Protein AF-A0A9D5IM81-F1 (afdb_monomer_lite)

pLDDT: mean 87.96, std 11.49, range [37.44, 97.94]

Secondary structure (DSSP, 8-state):
-EEEE-S-HHHHHHHHHHHHHTT--EEEE-GGGGGGGGG-SEEEEETTSS-HHHHHHHHHHHHTT-S-SSEEEE-SS--HHHHHHHHHTT-EEESS--HHHHS-------

Structure (mmCIF, N/CA/C/O backbone):
data_AF-A0A9D5IM81-F1
#
_entry.id   AF-A0A9D5IM81-F1
#
loop_
_atom_site.group_PDB
_atom_site.id
_atom_site.type_symbol
_atom_site.label_atom_id
_atom_site.label_alt_id
_atom_site.label_comp_id
_atom_site.label_asym_id
_atom_site.label_entity_id
_atom_site.label_seq_id
_atom_site.pdbx_PDB_ins_code
_atom_site.Cartn_x
_atom_site.Cartn_y
_atom_site.Cartn_z
_atom_site.occupancy
_atom_site.B_iso_or_equiv
_atom_site.auth_seq_id
_atom_site.auth_comp_id
_atom_site.auth_asym_id
_atom_site.auth_atom_id
_atom_site.pdbx_PDB_model_num
ATOM 1 N N . MET A 1 1 ? -6.215 3.136 11.934 1.00 89.19 1 MET A N 1
ATOM 2 C CA . MET A 1 1 ? -5.760 4.191 11.008 1.00 89.19 1 MET A CA 1
ATOM 3 C C . MET A 1 1 ? -5.145 3.557 9.766 1.00 89.19 1 MET A C 1
ATOM 5 O O . MET A 1 1 ? -4.369 2.619 9.901 1.00 89.19 1 MET A O 1
ATOM 9 N N . ILE A 1 2 ? -5.485 4.047 8.571 1.00 94.19 2 ILE A N 1
ATOM 10 C CA . ILE A 1 2 ? -4.919 3.577 7.295 1.00 94.19 2 ILE A CA 1
ATOM 11 C C . ILE A 1 2 ? -3.906 4.607 6.789 1.00 94.19 2 ILE A C 1
ATOM 13 O O . ILE A 1 2 ? -4.221 5.794 6.736 1.00 94.19 2 ILE A O 1
ATOM 17 N N . ALA A 1 3 ? -2.730 4.157 6.363 1.00 94.75 3 ALA A N 1
ATOM 18 C CA . ALA A 1 3 ? -1.770 4.954 5.609 1.00 94.75 3 ALA A CA 1
ATOM 19 C C . ALA A 1 3 ? -1.816 4.553 4.129 1.00 94.75 3 ALA A C 1
ATOM 21 O O . ALA A 1 3 ? -1.739 3.372 3.803 1.00 94.75 3 ALA A O 1
ATOM 22 N N . TYR A 1 4 ? -1.936 5.524 3.228 1.00 95.62 4 TYR A N 1
ATOM 23 C CA . TYR A 1 4 ? -1.906 5.315 1.783 1.00 95.62 4 TYR A CA 1
ATOM 24 C C . TYR A 1 4 ? -0.732 6.069 1.173 1.00 95.62 4 TYR A C 1
ATOM 26 O O . TYR A 1 4 ? -0.721 7.298 1.178 1.00 95.62 4 TYR A O 1
ATOM 34 N N . LEU A 1 5 ? 0.247 5.337 0.651 1.00 94.44 5 LEU A N 1
ATOM 35 C CA . LEU A 1 5 ? 1.452 5.903 0.063 1.00 94.44 5 LEU A CA 1
ATOM 36 C C . LEU A 1 5 ? 1.324 5.925 -1.459 1.00 94.44 5 LEU A C 1
ATOM 38 O O . LEU A 1 5 ? 1.224 4.878 -2.103 1.00 94.44 5 LEU A O 1
ATOM 42 N N . SER A 1 6 ? 1.327 7.135 -2.016 1.00 93.69 6 SER A N 1
ATOM 43 C CA . SER A 1 6 ? 1.204 7.383 -3.450 1.00 93.69 6 SER A CA 1
ATOM 44 C C . SER A 1 6 ? 1.861 8.708 -3.818 1.00 93.69 6 SER A C 1
ATOM 46 O O . SER A 1 6 ? 1.709 9.696 -3.103 1.00 93.69 6 SER A O 1
ATOM 48 N N . HIS A 1 7 ? 2.539 8.759 -4.963 1.00 91.00 7 HIS A N 1
ATOM 49 C CA . HIS A 1 7 ? 2.918 10.036 -5.588 1.00 91.00 7 HIS A CA 1
ATOM 50 C C . HIS A 1 7 ? 1.887 10.542 -6.594 1.00 91.00 7 HIS A C 1
ATOM 52 O O . HIS A 1 7 ? 1.942 11.696 -7.012 1.00 91.00 7 HIS A O 1
ATOM 58 N N . ASP A 1 8 ? 0.934 9.695 -6.977 1.00 92.50 8 ASP A N 1
ATOM 59 C CA . ASP A 1 8 ? -0.141 10.068 -7.881 1.00 92.50 8 ASP A CA 1
ATOM 60 C C . ASP A 1 8 ? -1.234 10.834 -7.108 1.00 92.50 8 ASP A C 1
ATOM 62 O O . ASP A 1 8 ? -1.826 10.332 -6.138 1.00 92.50 8 ASP A O 1
ATOM 66 N N . GLN A 1 9 ? -1.498 12.074 -7.529 1.00 93.25 9 GLN A N 1
ATOM 67 C CA . GLN A 1 9 ? -2.516 12.947 -6.941 1.00 93.25 9 GLN A CA 1
ATOM 68 C C . GLN A 1 9 ? -3.948 12.474 -7.244 1.00 93.25 9 GLN A C 1
ATOM 70 O O . GLN A 1 9 ? -4.841 12.643 -6.405 1.00 93.25 9 GLN A O 1
ATOM 75 N N . VAL A 1 10 ? -4.180 11.859 -8.406 1.00 95.06 10 VAL A N 1
ATOM 76 C CA . VAL A 1 10 ? -5.470 11.271 -8.788 1.00 95.06 10 VAL A CA 1
ATOM 77 C C . VAL A 1 10 ? -5.780 10.107 -7.860 1.00 95.06 10 VAL A C 1
ATOM 79 O O . VAL A 1 10 ? -6.846 10.090 -7.237 1.00 95.06 10 VAL A O 1
ATOM 82 N N . ASN A 1 11 ? -4.828 9.191 -7.674 1.00 95.62 11 ASN A N 1
ATOM 83 C CA . ASN A 1 11 ? -5.024 8.057 -6.772 1.00 95.62 11 ASN A CA 1
ATOM 84 C C . ASN A 1 11 ? -5.149 8.504 -5.308 1.00 95.62 11 ASN A C 1
ATOM 86 O O . ASN A 1 11 ? -6.002 7.998 -4.582 1.00 95.62 11 ASN A O 1
ATOM 90 N N . SER A 1 12 ? -4.388 9.516 -4.883 1.00 95.88 12 SER A N 1
ATOM 91 C CA . SER A 1 12 ? -4.526 10.125 -3.550 1.00 95.88 12 SER A CA 1
ATOM 92 C C . SER A 1 12 ? -5.923 10.702 -3.310 1.00 95.88 12 SER A C 1
ATOM 94 O O . SER A 1 12 ? -6.533 10.481 -2.262 1.00 95.88 12 SER A O 1
ATOM 96 N N . THR A 1 13 ? -6.461 11.422 -4.296 1.00 97.38 13 THR A N 1
ATOM 97 C CA . THR A 1 13 ? -7.811 11.999 -4.234 1.00 97.38 13 THR A CA 1
ATOM 98 C C . THR A 1 13 ? -8.875 10.906 -4.203 1.00 97.38 13 THR A C 1
ATOM 100 O O . THR A 1 13 ? -9.820 10.977 -3.414 1.00 97.38 13 THR A O 1
ATOM 103 N N . LEU A 1 14 ? -8.712 9.868 -5.025 1.00 97.00 14 LEU A N 1
ATOM 104 C CA . LEU A 1 14 ? -9.613 8.722 -5.054 1.00 97.00 14 LEU A CA 1
ATOM 105 C C . LEU A 1 14 ? -9.611 7.969 -3.717 1.00 97.00 14 LEU A C 1
ATOM 107 O O . LEU A 1 14 ? -10.684 7.689 -3.184 1.00 97.00 14 LEU A O 1
ATOM 111 N N . ALA A 1 15 ? -8.437 7.708 -3.136 1.00 97.19 15 ALA A N 1
ATOM 112 C CA . ALA A 1 15 ? -8.311 7.049 -1.838 1.00 97.19 15 ALA A CA 1
ATOM 113 C C . ALA A 1 15 ? -9.055 7.828 -0.745 1.00 97.19 15 ALA A C 1
ATOM 115 O O . ALA A 1 15 ? -9.845 7.240 -0.006 1.00 97.19 15 ALA A O 1
ATOM 116 N N . ARG A 1 16 ? -8.881 9.160 -0.695 1.00 97.81 16 ARG A N 1
ATOM 117 C CA . ARG A 1 16 ? -9.601 10.033 0.250 1.00 97.81 16 ARG A CA 1
ATOM 118 C C . ARG A 1 16 ? -11.112 9.940 0.085 1.00 97.81 16 ARG A C 1
ATOM 120 O O . ARG A 1 16 ? -11.807 9.779 1.081 1.00 97.81 16 ARG A O 1
ATOM 127 N N . ARG A 1 17 ? -11.623 9.982 -1.149 1.00 97.94 17 ARG A N 1
ATOM 128 C CA . ARG A 1 17 ? -13.067 9.857 -1.416 1.00 97.94 17 ARG A CA 1
ATOM 129 C C . ARG A 1 17 ? -13.623 8.506 -0.971 1.00 97.94 17 ARG A C 1
ATOM 131 O O . ARG A 1 17 ? -14.700 8.455 -0.385 1.00 97.94 17 ARG A O 1
ATOM 138 N N . ILE A 1 18 ? -12.898 7.419 -1.241 1.00 97.00 18 ILE A N 1
ATOM 139 C CA . ILE A 1 18 ? -13.298 6.074 -0.810 1.00 97.00 18 ILE A CA 1
ATOM 140 C C . ILE A 1 18 ? -13.329 6.004 0.719 1.00 97.00 18 ILE A C 1
ATOM 142 O O . ILE A 1 18 ? -14.322 5.548 1.277 1.00 97.00 18 ILE A O 1
ATOM 146 N N . ALA A 1 19 ? -12.277 6.478 1.391 1.00 96.50 19 ALA A N 1
ATOM 147 C CA . ALA A 1 19 ? -12.201 6.470 2.847 1.00 96.50 19 ALA A CA 1
ATOM 148 C C . ALA A 1 19 ? -13.306 7.318 3.490 1.00 96.50 19 ALA A C 1
ATOM 150 O O . ALA A 1 19 ? -13.996 6.826 4.374 1.00 96.50 19 ALA A O 1
ATOM 151 N N . GLN A 1 20 ? -13.547 8.534 2.987 1.00 97.00 20 GLN A N 1
ATOM 152 C CA . GLN A 1 20 ? -14.634 9.405 3.450 1.00 97.00 20 GLN A CA 1
ATOM 153 C C . GLN A 1 20 ? -16.007 8.743 3.307 1.00 97.00 20 GLN A C 1
ATOM 155 O O . GLN A 1 20 ? -16.806 8.777 4.233 1.00 97.00 20 GLN A O 1
ATOM 160 N N . ARG A 1 21 ? -16.282 8.094 2.167 1.00 97.25 21 ARG A N 1
ATOM 161 C CA . ARG A 1 21 ? -17.554 7.389 1.940 1.00 97.25 21 ARG A CA 1
ATOM 162 C C . ARG A 1 21 ? -17.777 6.225 2.913 1.00 97.25 21 ARG A C 1
ATOM 164 O O . ARG A 1 21 ? -18.921 5.848 3.146 1.00 97.25 21 ARG A O 1
ATOM 171 N N . LEU A 1 22 ? -16.701 5.627 3.413 1.00 95.19 22 LEU A N 1
ATOM 172 C CA . LEU A 1 22 ? -16.730 4.467 4.305 1.00 95.19 22 LEU A CA 1
ATOM 173 C C . LEU A 1 22 ? -16.486 4.835 5.775 1.00 95.19 22 LEU A C 1
ATOM 175 O O . LEU A 1 22 ? -16.357 3.927 6.589 1.00 95.19 22 LEU A O 1
ATOM 179 N N . ASP A 1 23 ? -16.393 6.130 6.091 1.00 95.62 23 ASP A N 1
ATOM 180 C CA . ASP A 1 23 ? -16.042 6.646 7.419 1.00 95.62 23 ASP A CA 1
ATOM 181 C C . ASP A 1 23 ? -14.738 6.040 7.982 1.00 95.62 23 ASP A C 1
ATOM 183 O O . ASP A 1 23 ? -14.628 5.630 9.136 1.00 95.62 23 ASP A O 1
ATOM 187 N N . LEU A 1 24 ? -13.721 5.925 7.121 1.00 94.44 24 LEU A N 1
ATOM 188 C CA . LEU A 1 24 ? -12.410 5.3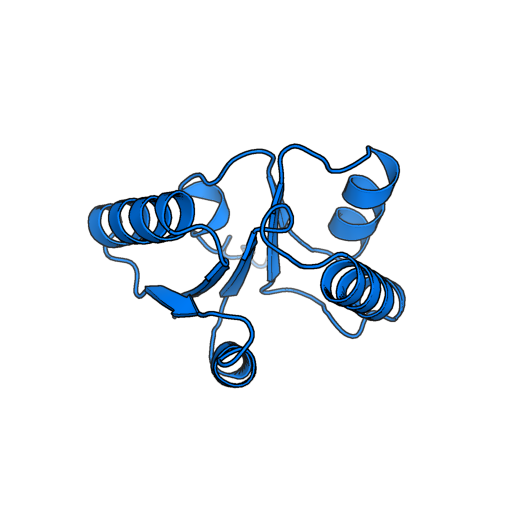83 7.475 1.00 94.44 24 LEU A CA 1
ATOM 189 C C . LEU A 1 24 ? -11.397 6.506 7.719 1.00 94.44 24 LEU A C 1
ATOM 191 O O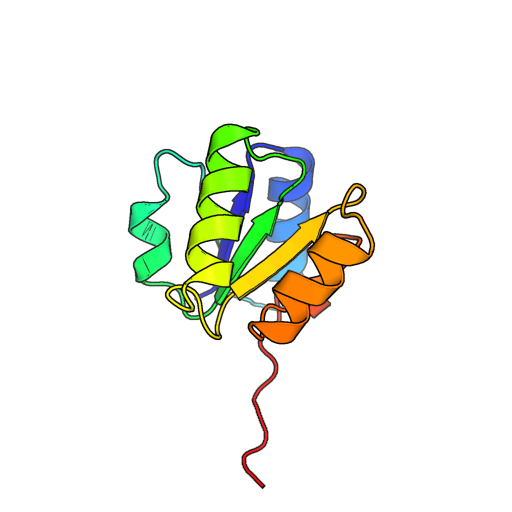 . LEU A 1 24 ? -11.224 7.401 6.890 1.00 94.44 24 LEU A O 1
ATOM 195 N N . GLY A 1 25 ? -10.633 6.394 8.807 1.00 94.31 25 GLY A N 1
ATOM 196 C CA . GLY A 1 25 ? -9.457 7.232 9.039 1.00 94.31 25 GLY A CA 1
ATOM 197 C C . GLY A 1 25 ? -8.341 6.911 8.040 1.00 94.31 25 GLY A C 1
ATOM 198 O O . GLY A 1 25 ? -7.765 5.819 8.092 1.00 94.31 25 GLY A O 1
ATOM 199 N N . LEU A 1 26 ? -8.035 7.861 7.151 1.00 95.56 26 LEU A N 1
ATOM 200 C CA . LEU A 1 26 ? -7.012 7.737 6.112 1.00 95.56 26 LEU A CA 1
ATOM 201 C C . LEU A 1 26 ? -6.000 8.884 6.169 1.00 95.56 26 LEU A C 1
ATOM 203 O O . LEU A 1 26 ? -6.353 10.057 6.030 1.00 95.56 26 LEU A O 1
ATOM 207 N N . MET A 1 27 ? -4.727 8.518 6.241 1.00 95.81 27 MET A N 1
ATOM 208 C CA . MET A 1 27 ? -3.582 9.395 6.049 1.00 95.81 27 MET A CA 1
ATOM 209 C C . MET A 1 27 ? -2.965 9.115 4.677 1.00 95.81 27 MET A C 1
ATOM 211 O O . MET A 1 27 ? -2.602 7.980 4.383 1.00 95.81 27 MET A O 1
ATOM 215 N N . VAL A 1 28 ? -2.861 10.130 3.817 1.00 95.12 28 VAL A N 1
ATOM 216 C CA . VAL A 1 28 ? -2.142 10.000 2.539 1.00 95.12 28 VAL A CA 1
ATOM 217 C C . VAL A 1 28 ? -0.722 10.499 2.737 1.00 95.12 28 VAL A C 1
ATOM 219 O O . VAL A 1 28 ? -0.540 11.616 3.217 1.00 95.12 28 VAL A O 1
ATOM 222 N N . LEU A 1 29 ? 0.245 9.674 2.354 1.00 93.38 29 LEU A N 1
ATOM 223 C CA . LEU A 1 29 ? 1.669 9.881 2.569 1.00 93.38 29 LEU A CA 1
ATOM 224 C C . LEU A 1 29 ? 2.412 9.954 1.239 1.00 93.38 29 LEU A C 1
ATOM 226 O O . LEU A 1 29 ? 2.074 9.260 0.276 1.00 93.38 29 LEU A O 1
ATOM 230 N N . THR A 1 30 ? 3.478 10.746 1.219 1.00 89.81 30 THR A N 1
ATOM 231 C CA . THR A 1 30 ? 4.520 10.655 0.193 1.00 89.81 30 THR A CA 1
ATOM 232 C C . THR A 1 30 ? 5.686 9.810 0.709 1.00 89.81 30 THR A C 1
ATOM 234 O O . THR A 1 30 ? 5.729 9.459 1.889 1.00 89.81 30 THR A O 1
ATOM 237 N N . LEU A 1 31 ? 6.685 9.505 -0.130 1.00 84.44 31 LEU A N 1
ATOM 238 C CA . LEU A 1 31 ? 7.895 8.828 0.360 1.00 84.44 31 LEU A CA 1
ATOM 239 C C . LEU A 1 31 ? 8.638 9.601 1.454 1.00 84.44 31 LEU A C 1
ATOM 241 O O . LEU A 1 31 ? 9.292 8.977 2.285 1.00 84.44 31 LEU A O 1
ATOM 245 N N . LYS A 1 32 ? 8.533 10.935 1.478 1.00 86.69 32 LYS A N 1
ATOM 246 C CA . LYS A 1 32 ? 9.154 11.759 2.526 1.00 86.69 32 LYS A CA 1
ATOM 247 C C . LYS A 1 32 ? 8.514 11.530 3.895 1.00 86.69 32 LYS A C 1
ATOM 249 O O . LYS A 1 32 ? 9.158 11.751 4.911 1.00 86.69 32 LYS A O 1
ATOM 254 N N . ASP A 1 33 ? 7.278 11.043 3.902 1.00 84.94 33 ASP A N 1
ATOM 255 C CA . ASP A 1 33 ? 6.477 10.821 5.099 1.00 84.94 33 ASP A CA 1
ATOM 256 C C . ASP A 1 33 ? 6.422 9.335 5.485 1.00 84.94 33 ASP A C 1
ATOM 258 O O . ASP A 1 33 ? 5.627 8.949 6.338 1.00 84.94 33 ASP A O 1
ATOM 262 N N . ALA A 1 34 ? 7.238 8.479 4.855 1.00 78.69 34 ALA A N 1
ATOM 263 C CA . ALA A 1 34 ? 7.155 7.027 5.012 1.00 78.69 34 ALA A CA 1
ATOM 264 C C . ALA A 1 34 ? 7.332 6.556 6.468 1.00 78.69 34 ALA A C 1
ATOM 266 O O . ALA A 1 34 ? 6.707 5.578 6.865 1.00 78.69 34 ALA A O 1
ATOM 267 N N . GLU A 1 35 ? 8.107 7.279 7.280 1.00 83.88 35 GLU A N 1
ATOM 268 C CA . GLU A 1 35 ? 8.247 7.050 8.729 1.00 83.88 35 GLU A CA 1
ATOM 269 C C . GLU A 1 35 ? 6.890 7.089 9.461 1.00 83.88 35 GLU A C 1
ATOM 271 O O . GLU A 1 35 ? 6.644 6.322 10.389 1.00 83.88 35 GLU A O 1
ATOM 276 N N . GLN A 1 36 ? 5.948 7.923 9.006 1.00 83.81 36 GLN A N 1
ATOM 277 C CA . GLN A 1 36 ? 4.622 8.044 9.625 1.00 83.81 36 GLN A CA 1
ATOM 278 C C . GLN A 1 36 ? 3.768 6.783 9.416 1.00 83.81 36 GLN A C 1
ATOM 280 O O . GLN A 1 36 ? 2.858 6.510 10.204 1.00 83.81 36 GLN A O 1
ATOM 285 N N . ALA A 1 37 ? 4.091 5.971 8.400 1.00 83.81 37 ALA A N 1
ATOM 286 C CA . ALA A 1 37 ? 3.399 4.718 8.116 1.00 83.81 37 ALA A CA 1
ATOM 287 C C . ALA A 1 37 ? 3.570 3.667 9.223 1.00 83.81 37 ALA A C 1
ATOM 289 O O . ALA A 1 37 ? 2.744 2.763 9.314 1.00 83.81 37 ALA A O 1
ATOM 290 N N . ILE A 1 38 ? 4.597 3.791 10.075 1.00 79.25 38 ILE A N 1
ATOM 291 C CA . ILE A 1 38 ? 4.872 2.856 11.181 1.00 79.25 38 ILE A CA 1
ATOM 292 C C . ILE A 1 38 ? 3.697 2.802 12.170 1.00 79.25 38 ILE A C 1
ATOM 294 O O . ILE A 1 38 ? 3.436 1.767 12.773 1.00 79.25 38 ILE A O 1
ATOM 298 N N . SER A 1 39 ? 2.963 3.908 12.312 1.00 81.38 39 SER A N 1
ATOM 299 C CA . SER A 1 39 ? 1.822 4.021 13.227 1.00 81.38 39 SER A CA 1
ATOM 300 C C . SER A 1 39 ? 0.498 3.482 12.666 1.00 81.38 39 SER A C 1
ATOM 302 O O . SER A 1 39 ? -0.514 3.490 13.368 1.00 81.38 39 SER A O 1
ATOM 304 N N . ALA A 1 40 ? 0.463 3.054 11.401 1.00 87.81 40 ALA A N 1
ATOM 305 C CA . ALA A 1 40 ? -0.770 2.641 10.745 1.00 87.81 40 ALA A CA 1
ATOM 306 C C . ALA A 1 40 ? -1.049 1.146 10.934 1.00 87.81 40 ALA A C 1
ATOM 308 O O . ALA A 1 40 ? -0.176 0.306 10.739 1.00 87.81 40 ALA A O 1
ATOM 309 N N . ASP A 1 41 ? -2.312 0.801 11.195 1.00 88.25 41 ASP A N 1
ATOM 310 C CA . ASP A 1 41 ? -2.748 -0.601 11.246 1.00 88.25 41 ASP A CA 1
ATOM 311 C C . ASP A 1 41 ? -2.736 -1.242 9.847 1.00 88.25 41 ASP A C 1
ATOM 313 O O . ASP A 1 41 ? -2.668 -2.463 9.683 1.00 88.25 41 ASP A O 1
ATOM 317 N N . LEU A 1 42 ? -2.881 -0.410 8.812 1.00 91.56 42 LEU A N 1
ATOM 318 C CA . LEU A 1 42 ? -2.839 -0.819 7.419 1.00 91.56 42 LEU A CA 1
ATOM 319 C C . LEU A 1 42 ? -2.045 0.190 6.595 1.00 91.56 42 LEU A C 1
ATOM 321 O O . LEU A 1 42 ? -2.459 1.341 6.459 1.00 91.56 42 LEU A O 1
ATOM 325 N N . LEU A 1 43 ? -0.974 -0.281 5.968 1.00 92.94 43 LEU A N 1
ATOM 326 C CA . LEU A 1 43 ? -0.246 0.434 4.931 1.00 92.94 43 LEU A CA 1
ATOM 327 C C . LEU A 1 43 ? -0.699 -0.041 3.548 1.00 92.94 43 LEU A C 1
ATOM 329 O O . LEU A 1 43 ? -0.622 -1.224 3.221 1.00 92.94 43 LEU A O 1
ATOM 333 N N . VAL A 1 44 ? -1.155 0.887 2.718 1.00 94.56 44 VAL A N 1
ATOM 334 C CA . VAL A 1 44 ? -1.544 0.643 1.331 1.00 94.56 44 VAL A CA 1
ATOM 335 C C . VAL A 1 44 ? -0.571 1.355 0.401 1.00 94.56 44 VAL A C 1
ATOM 337 O O . VAL A 1 44 ? -0.364 2.558 0.533 1.00 94.56 44 VAL A O 1
ATOM 340 N N . LEU A 1 45 ? 0.011 0.624 -0.548 1.00 94.44 45 LEU A N 1
ATOM 341 C CA . LEU A 1 45 ? 0.997 1.153 -1.490 1.00 94.44 45 LEU A CA 1
ATOM 342 C C . LEU A 1 45 ? 0.444 1.177 -2.916 1.00 94.44 45 LEU A C 1
ATOM 344 O O . LEU A 1 45 ? -0.078 0.174 -3.408 1.00 94.44 45 LEU A O 1
ATOM 348 N N . ASP A 1 46 ? 0.619 2.307 -3.589 1.00 95.06 46 ASP A N 1
ATOM 349 C CA . ASP A 1 46 ? 0.491 2.420 -5.039 1.00 95.06 46 ASP A CA 1
ATOM 350 C C . ASP A 1 46 ? 1.835 2.114 -5.701 1.00 95.06 46 ASP A C 1
ATOM 352 O O . ASP A 1 46 ? 2.697 2.994 -5.793 1.00 95.06 46 ASP A O 1
ATOM 356 N N . LEU A 1 47 ? 2.033 0.869 -6.149 1.00 93.94 47 LEU A N 1
ATOM 357 C CA . LEU A 1 47 ? 3.336 0.462 -6.689 1.00 93.94 47 LEU A CA 1
ATOM 358 C C . LEU A 1 47 ? 3.643 1.086 -8.050 1.00 93.94 47 LEU A C 1
ATOM 360 O O . LEU A 1 47 ? 4.816 1.140 -8.413 1.00 93.94 47 LEU A O 1
ATOM 364 N N . ASP A 1 48 ? 2.628 1.542 -8.788 1.00 92.88 48 ASP A N 1
ATOM 365 C CA . ASP A 1 48 ? 2.835 2.201 -10.081 1.00 92.88 48 ASP A CA 1
ATOM 366 C C . ASP A 1 48 ? 3.388 3.619 -9.893 1.00 92.88 48 ASP A C 1
ATOM 368 O O . ASP A 1 48 ? 4.126 4.114 -10.740 1.00 92.88 48 ASP A O 1
ATOM 372 N N . SER A 1 49 ? 3.077 4.253 -8.759 1.00 91.19 49 SER A N 1
ATOM 373 C CA . SER A 1 49 ? 3.589 5.584 -8.406 1.00 91.19 49 SER A CA 1
ATOM 374 C C . SER A 1 49 ? 4.981 5.573 -7.751 1.00 91.19 49 SER A C 1
ATOM 376 O O . SER A 1 49 ? 5.591 6.631 -7.546 1.00 91.19 49 SER A O 1
ATOM 378 N N . LEU A 1 50 ? 5.487 4.392 -7.378 1.00 88.88 50 LEU A N 1
ATOM 379 C CA . LEU A 1 50 ? 6.769 4.258 -6.694 1.00 88.88 50 LEU A CA 1
ATOM 380 C C . LEU A 1 50 ? 7.947 4.293 -7.680 1.00 88.88 50 LEU A C 1
ATOM 382 O O . LEU A 1 50 ? 7.912 3.616 -8.707 1.00 88.88 50 LEU A O 1
ATOM 386 N N . PRO A 1 51 ? 9.052 4.980 -7.332 1.00 88.56 51 PRO A N 1
ATOM 387 C CA . PRO A 1 51 ? 10.319 4.824 -8.036 1.00 88.56 51 PRO A CA 1
ATOM 388 C C . PRO A 1 51 ? 10.770 3.358 -8.052 1.00 88.56 51 PRO A C 1
ATOM 390 O O . PRO A 1 51 ? 10.577 2.633 -7.068 1.00 88.56 51 PRO A O 1
ATOM 393 N N . SER A 1 52 ? 11.428 2.939 -9.136 1.00 87.12 52 SER A N 1
ATOM 394 C CA . SER A 1 52 ? 11.930 1.568 -9.326 1.00 87.12 52 SER A CA 1
ATOM 395 C C . SER A 1 52 ? 12.761 1.071 -8.145 1.00 87.12 52 SER A C 1
ATOM 397 O O . SER A 1 52 ? 12.586 -0.060 -7.699 1.00 87.12 52 SER A O 1
ATOM 399 N N . ASP A 1 53 ? 13.617 1.926 -7.592 1.00 87.75 53 ASP A N 1
ATOM 400 C CA . ASP A 1 53 ? 14.519 1.567 -6.496 1.00 87.75 53 ASP A CA 1
ATOM 401 C C . ASP A 1 53 ? 13.751 1.293 -5.203 1.00 87.75 53 ASP A C 1
ATOM 403 O O . ASP A 1 53 ? 14.031 0.331 -4.485 1.00 87.75 53 ASP A O 1
ATOM 407 N N . THR A 1 54 ? 12.733 2.108 -4.924 1.00 86.38 54 THR A N 1
ATOM 408 C CA . THR A 1 54 ? 11.835 1.906 -3.786 1.00 86.38 54 THR A CA 1
ATOM 409 C C . THR A 1 54 ? 11.041 0.618 -3.951 1.00 86.38 54 THR A C 1
ATOM 411 O O . THR A 1 54 ? 10.913 -0.155 -3.001 1.00 86.38 54 THR A O 1
ATOM 414 N N . ARG A 1 55 ? 10.548 0.354 -5.166 1.00 88.31 55 ARG A N 1
ATOM 415 C CA . ARG A 1 55 ? 9.828 -0.878 -5.487 1.00 88.31 55 ARG A CA 1
ATOM 416 C C . ARG A 1 55 ? 10.714 -2.106 -5.267 1.00 88.31 55 ARG A C 1
ATOM 418 O O . ARG A 1 55 ? 10.293 -3.045 -4.600 1.00 88.31 55 ARG A O 1
ATOM 425 N N . SER A 1 56 ? 11.959 -2.078 -5.735 1.00 87.31 56 SER A N 1
ATOM 426 C CA . SER A 1 56 ? 12.930 -3.160 -5.527 1.00 87.31 56 SER A CA 1
ATOM 427 C C . SER A 1 56 ? 13.222 -3.403 -4.045 1.00 87.31 56 SER A C 1
ATOM 429 O O . SER A 1 56 ? 13.191 -4.545 -3.589 1.00 87.31 56 SER A O 1
ATOM 431 N N . LYS A 1 57 ? 13.428 -2.337 -3.257 1.00 87.06 57 LYS A N 1
ATOM 432 C CA . LYS A 1 57 ? 13.618 -2.442 -1.799 1.00 87.06 57 LYS A CA 1
ATOM 433 C C . LYS A 1 57 ? 12.405 -3.052 -1.101 1.00 87.06 57 LYS A C 1
ATOM 435 O O . LYS A 1 57 ? 12.575 -3.865 -0.197 1.00 87.06 57 LYS A O 1
ATOM 440 N N . LEU A 1 58 ? 11.193 -2.699 -1.531 1.00 83.31 58 LEU A N 1
ATOM 441 C CA . LEU A 1 58 ? 9.970 -3.317 -1.025 1.00 83.31 58 LEU A CA 1
ATOM 442 C C . LEU A 1 58 ? 9.989 -4.829 -1.271 1.00 83.31 58 LEU A C 1
ATOM 444 O O . LEU A 1 58 ? 9.825 -5.594 -0.328 1.00 83.31 58 LEU A O 1
ATOM 448 N N . PHE A 1 59 ? 10.251 -5.269 -2.504 1.00 83.56 59 PHE A N 1
ATOM 449 C CA . PHE A 1 59 ? 10.306 -6.697 -2.831 1.00 83.56 59 PHE A CA 1
ATOM 450 C C . PHE A 1 59 ? 11.389 -7.453 -2.050 1.00 83.56 59 PHE A C 1
ATOM 452 O O . PHE A 1 59 ? 11.146 -8.586 -1.640 1.00 83.56 59 PHE A O 1
ATOM 459 N N . LEU A 1 60 ? 12.541 -6.832 -1.778 1.00 86.06 60 LEU A N 1
ATOM 460 C CA . LEU A 1 60 ? 13.573 -7.422 -0.917 1.00 86.06 60 LEU A CA 1
ATOM 461 C C . LEU A 1 60 ? 13.073 -7.634 0.517 1.00 86.06 60 LEU A C 1
ATOM 463 O O . LEU A 1 60 ? 13.235 -8.724 1.058 1.00 86.06 60 LEU A O 1
ATOM 467 N N . ARG A 1 61 ? 12.417 -6.630 1.109 1.00 84.25 61 ARG A N 1
ATOM 468 C CA . ARG A 1 61 ? 11.843 -6.714 2.467 1.00 84.25 61 ARG A CA 1
ATOM 469 C C . ARG A 1 61 ? 10.689 -7.718 2.564 1.00 84.25 61 ARG A C 1
ATOM 471 O O . ARG A 1 61 ? 10.469 -8.335 3.602 1.00 84.25 61 ARG A O 1
ATOM 478 N N . VAL A 1 62 ? 9.947 -7.899 1.473 1.00 80.75 62 VAL A N 1
ATOM 479 C CA . VAL A 1 62 ? 8.934 -8.955 1.343 1.00 80.75 62 VAL A CA 1
ATOM 480 C C . VAL A 1 62 ? 9.600 -10.329 1.290 1.00 80.75 62 VAL A C 1
ATOM 482 O O . VAL A 1 62 ? 9.209 -11.227 2.032 1.00 80.75 62 VAL A O 1
ATOM 485 N N . GLY A 1 63 ? 10.638 -10.485 0.463 1.00 80.12 63 GLY A N 1
ATOM 486 C CA . GLY A 1 63 ? 11.399 -11.728 0.338 1.00 80.12 63 GLY A CA 1
ATOM 487 C C . GLY A 1 63 ? 12.135 -12.132 1.619 1.00 80.12 63 GLY A C 1
ATOM 488 O O . GLY A 1 63 ? 12.225 -13.321 1.911 1.00 80.12 63 GLY A O 1
ATOM 489 N N . SER A 1 64 ? 12.602 -11.165 2.416 1.00 84.69 64 SER A N 1
ATOM 490 C CA . SER A 1 64 ? 13.210 -11.412 3.733 1.00 84.69 64 SER A CA 1
ATOM 491 C C . SER A 1 64 ? 12.182 -11.713 4.830 1.00 84.69 64 SER A C 1
ATOM 493 O O . SER A 1 64 ? 12.547 -12.157 5.917 1.00 84.69 64 SER A O 1
ATOM 495 N N . GLY A 1 65 ? 10.892 -11.486 4.563 1.00 77.44 65 GLY A N 1
ATOM 496 C CA . GLY A 1 65 ? 9.820 -11.642 5.539 1.00 77.44 65 GLY A CA 1
ATOM 497 C C . GLY A 1 65 ? 9.758 -10.534 6.591 1.00 77.44 65 GLY A C 1
ATOM 498 O O . GLY A 1 65 ? 9.061 -10.715 7.584 1.00 77.44 65 GLY A O 1
ATOM 499 N N . GLU A 1 66 ? 10.457 -9.418 6.383 1.00 80.06 66 GLU A N 1
ATOM 500 C CA . GLU A 1 66 ? 10.421 -8.236 7.251 1.00 80.06 66 GLU A CA 1
ATOM 501 C C . GLU A 1 66 ? 9.071 -7.505 7.158 1.00 80.06 66 GLU A C 1
ATOM 503 O O . GLU A 1 66 ? 8.567 -6.972 8.143 1.00 80.06 66 GLU A O 1
ATOM 508 N N . LEU A 1 67 ? 8.448 -7.521 5.977 1.00 75.25 67 LEU A N 1
ATOM 509 C CA . LEU A 1 67 ? 7.086 -7.031 5.766 1.00 75.25 67 LEU A CA 1
ATOM 510 C C . LEU A 1 67 ? 6.095 -8.197 5.850 1.00 75.25 67 LEU A C 1
ATOM 512 O O . LEU A 1 67 ? 6.004 -8.995 4.917 1.00 75.25 67 LEU A O 1
ATOM 516 N N . ARG A 1 68 ? 5.331 -8.290 6.947 1.00 68.31 68 ARG A N 1
ATOM 517 C CA . ARG A 1 68 ? 4.256 -9.287 7.116 1.00 68.31 68 ARG A CA 1
ATOM 518 C C . ARG A 1 68 ? 3.012 -8.681 7.747 1.00 68.31 68 ARG A C 1
ATOM 520 O O . ARG A 1 68 ? 3.106 -8.007 8.766 1.00 68.31 68 ARG A O 1
ATOM 527 N N . SER A 1 69 ? 1.847 -9.042 7.196 1.00 70.19 69 SER A N 1
ATOM 528 C CA . SER A 1 69 ? 0.504 -8.588 7.606 1.00 70.19 69 SER A CA 1
ATOM 529 C C . SER A 1 69 ? 0.339 -7.055 7.624 1.00 70.19 69 SER A C 1
ATOM 531 O O . SER A 1 69 ? 1.307 -6.309 7.575 1.00 70.19 69 SER A O 1
ATOM 533 N N . GLY A 1 70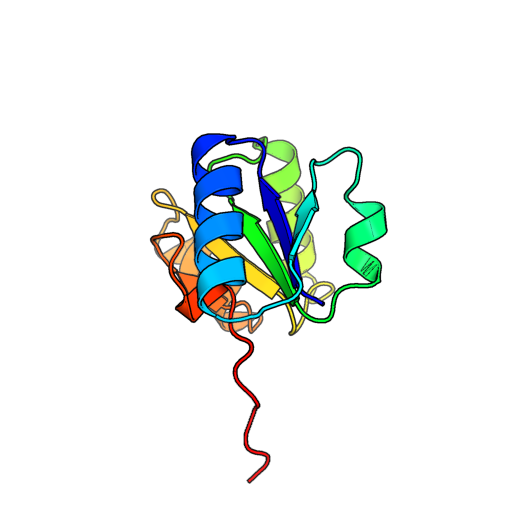 ? -0.893 -6.542 7.558 1.00 86.56 70 GLY A N 1
ATOM 534 C CA . GLY A 1 70 ? -1.119 -5.085 7.600 1.00 86.56 70 GLY A CA 1
ATOM 535 C C . GLY A 1 70 ? -0.587 -4.289 6.396 1.00 86.56 70 GLY A C 1
ATOM 536 O O . GLY A 1 70 ? -0.586 -3.065 6.436 1.00 86.56 70 GLY A O 1
ATOM 537 N N . VAL A 1 71 ? -0.181 -4.948 5.304 1.00 91.06 71 VAL A N 1
ATOM 538 C CA . VAL A 1 71 ? 0.224 -4.297 4.048 1.00 91.06 71 VAL A CA 1
ATOM 539 C C . VAL A 1 71 ? -0.697 -4.731 2.909 1.00 91.06 71 VAL A C 1
ATOM 541 O O . VAL A 1 71 ? -1.031 -5.911 2.752 1.00 91.06 71 VAL A O 1
ATOM 544 N N . ALA A 1 72 ? -1.123 -3.771 2.098 1.00 94.12 72 ALA A N 1
ATOM 545 C CA . ALA A 1 72 ? -1.817 -4.007 0.844 1.00 94.12 72 ALA A CA 1
ATOM 546 C C . ALA A 1 72 ? -1.177 -3.190 -0.277 1.00 94.12 72 ALA A C 1
ATOM 548 O O . ALA A 1 72 ? -0.580 -2.143 -0.045 1.00 94.12 72 ALA A O 1
ATOM 549 N N . VAL A 1 73 ? -1.311 -3.664 -1.505 1.00 94.62 73 VAL A N 1
ATOM 550 C CA . VAL A 1 73 ? -0.777 -2.992 -2.682 1.00 94.62 73 VAL A CA 1
ATOM 551 C C . VAL A 1 73 ? -1.807 -2.974 -3.797 1.00 94.62 73 VAL A C 1
ATOM 553 O O . VAL A 1 73 ? -2.635 -3.889 -3.931 1.00 94.62 73 VAL A O 1
ATOM 556 N N . HIS A 1 74 ? -1.734 -1.942 -4.629 1.00 96.12 74 HIS A N 1
ATOM 557 C CA . HIS A 1 74 ? -2.389 -1.949 -5.926 1.00 96.12 74 HIS A CA 1
ATOM 558 C C . HIS A 1 74 ? -1.434 -1.517 -7.035 1.00 96.12 74 HIS A C 1
ATOM 560 O O . HIS A 1 74 ? -0.514 -0.732 -6.802 1.00 96.12 74 HIS A O 1
ATOM 566 N N . SER A 1 75 ? -1.599 -2.133 -8.206 1.00 95.62 75 SER A N 1
ATOM 567 C CA . SER A 1 75 ? -0.822 -1.834 -9.411 1.00 95.62 75 SER A CA 1
ATOM 568 C C . SER A 1 75 ? -1.438 -2.491 -10.643 1.00 95.62 75 SER A C 1
ATOM 570 O O . SER A 1 75 ? -1.915 -3.629 -10.599 1.00 95.62 75 SER A O 1
ATOM 572 N N . TYR A 1 76 ? -1.380 -1.784 -11.766 1.00 94.56 76 TYR A N 1
ATOM 573 C CA . TYR A 1 76 ? -1.747 -2.276 -13.087 1.00 94.56 76 TYR A CA 1
ATOM 574 C C . TYR A 1 76 ? -0.632 -3.074 -13.771 1.00 94.56 76 TYR A C 1
ATOM 576 O O . TYR A 1 76 ? -0.937 -3.802 -14.718 1.00 94.56 76 TYR A O 1
ATOM 584 N N . HIS A 1 77 ? 0.615 -2.957 -13.303 1.00 94.06 77 HIS A N 1
ATOM 585 C CA . HIS A 1 77 ? 1.818 -3.441 -13.994 1.00 94.06 77 HIS A CA 1
ATOM 586 C C . HIS A 1 77 ? 2.553 -4.577 -13.271 1.00 94.06 77 HIS A C 1
ATOM 588 O O . HIS A 1 77 ? 3.676 -4.912 -13.646 1.00 94.06 77 HIS A O 1
ATOM 594 N N . LEU A 1 78 ? 1.945 -5.188 -12.251 1.00 92.62 78 LEU A N 1
ATOM 595 C CA . LEU A 1 78 ? 2.520 -6.370 -11.612 1.00 92.62 78 LEU A CA 1
ATOM 596 C C . LEU A 1 78 ? 2.536 -7.562 -12.569 1.00 92.62 78 LEU A C 1
ATOM 598 O O . LEU A 1 78 ? 1.510 -7.953 -13.133 1.00 92.62 78 LEU A O 1
ATOM 602 N N . THR A 1 79 ? 3.694 -8.203 -12.678 1.00 93.25 79 THR A N 1
ATOM 603 C CA . THR A 1 79 ? 3.799 -9.518 -13.306 1.00 93.25 79 THR A CA 1
ATOM 604 C C . THR A 1 79 ? 3.127 -10.583 -12.437 1.00 93.25 79 THR A C 1
ATOM 606 O O . THR A 1 79 ? 2.989 -10.448 -11.217 1.00 93.25 79 THR A O 1
ATOM 609 N N . ALA A 1 80 ? 2.754 -11.712 -13.046 1.00 93.56 80 ALA A N 1
ATOM 610 C CA . ALA A 1 80 ? 2.196 -12.841 -12.303 1.00 93.56 80 ALA A CA 1
ATOM 611 C C . ALA A 1 80 ? 3.174 -13.396 -11.247 1.00 93.56 80 ALA A C 1
ATOM 613 O O . ALA A 1 80 ? 2.740 -13.893 -10.210 1.00 93.56 80 ALA A O 1
ATOM 614 N N . ALA A 1 81 ? 4.485 -13.315 -11.499 1.00 92.19 81 ALA A N 1
ATOM 615 C CA . ALA A 1 81 ? 5.506 -13.739 -10.546 1.00 92.19 81 ALA A CA 1
ATOM 616 C C . ALA A 1 81 ? 5.568 -12.800 -9.332 1.00 92.19 81 ALA A C 1
ATOM 618 O O . ALA A 1 81 ? 5.472 -1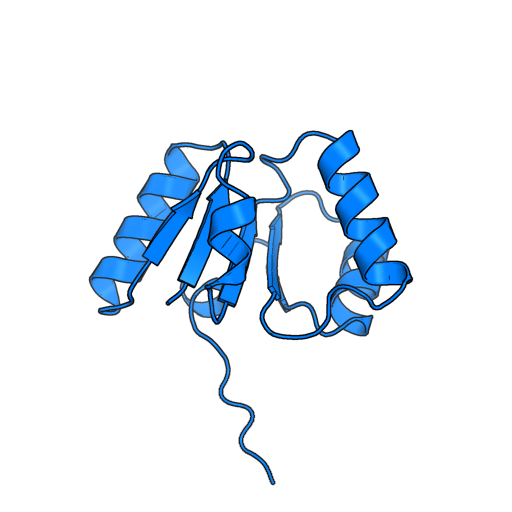3.272 -8.204 1.00 92.19 81 ALA A O 1
ATOM 619 N N . GLU A 1 82 ? 5.632 -11.484 -9.555 1.00 91.88 82 GLU A N 1
ATOM 620 C CA . GLU A 1 82 ? 5.628 -10.486 -8.477 1.00 91.88 82 GLU A CA 1
ATOM 621 C C . GLU A 1 82 ? 4.352 -10.575 -7.628 1.00 91.88 82 GLU A C 1
ATOM 623 O O . GLU A 1 82 ? 4.426 -10.579 -6.399 1.00 91.88 82 GLU A O 1
ATOM 628 N N . ALA A 1 83 ? 3.185 -10.715 -8.268 1.00 93.12 83 ALA A N 1
ATOM 629 C CA . ALA A 1 83 ? 1.917 -10.877 -7.563 1.00 93.12 83 ALA A CA 1
ATOM 630 C C . ALA A 1 83 ? 1.914 -12.128 -6.668 1.00 93.12 83 ALA A C 1
ATOM 632 O O . ALA A 1 83 ? 1.492 -12.050 -5.516 1.00 93.12 83 ALA A O 1
ATOM 633 N N . ARG A 1 84 ? 2.427 -13.268 -7.158 1.00 92.25 84 ARG A N 1
ATOM 634 C CA . ARG A 1 84 ? 2.553 -14.494 -6.351 1.00 92.25 84 ARG A CA 1
ATOM 635 C C . ARG A 1 84 ? 3.489 -14.309 -5.160 1.00 92.25 84 ARG A C 1
ATOM 637 O O . ARG A 1 84 ? 3.135 -14.738 -4.068 1.00 92.25 84 ARG A O 1
ATOM 644 N N . THR A 1 85 ? 4.632 -13.652 -5.349 1.00 90.31 85 THR A N 1
ATOM 645 C CA . THR A 1 85 ? 5.584 -13.368 -4.262 1.00 90.31 85 THR A CA 1
ATOM 646 C C . THR A 1 85 ? 4.941 -12.528 -3.159 1.00 90.31 85 THR A C 1
ATOM 648 O O . THR A 1 85 ? 5.050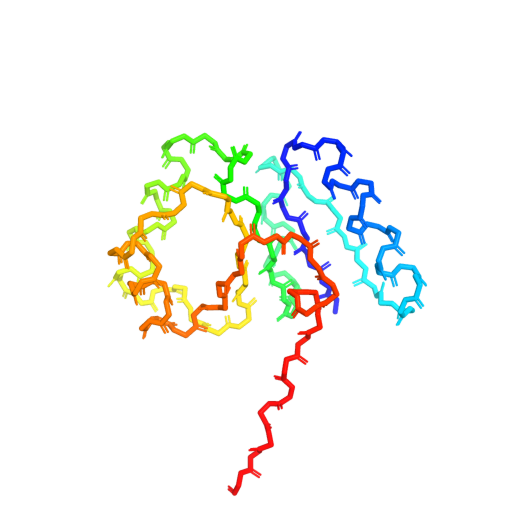 -12.865 -1.983 1.00 90.31 85 THR A O 1
ATOM 651 N N . LEU A 1 86 ? 4.214 -11.470 -3.528 1.00 91.19 86 LEU A N 1
ATOM 652 C CA . LEU A 1 86 ? 3.507 -10.612 -2.573 1.00 91.19 86 LEU A CA 1
ATOM 653 C C . LEU A 1 86 ? 2.411 -11.384 -1.825 1.00 91.19 86 LEU A C 1
ATOM 655 O O . LEU A 1 86 ? 2.332 -11.319 -0.598 1.00 91.19 86 LEU A O 1
ATOM 659 N N . LEU A 1 87 ? 1.602 -12.164 -2.547 1.00 91.62 87 LEU A N 1
ATOM 660 C CA . LEU A 1 87 ? 0.547 -12.982 -1.945 1.00 91.62 87 LEU A CA 1
ATOM 661 C C . LEU A 1 87 ? 1.113 -14.030 -0.977 1.00 91.62 87 LEU A C 1
ATOM 663 O O . LEU A 1 87 ? 0.564 -14.208 0.109 1.00 91.62 87 LEU A O 1
ATOM 667 N N . ALA A 1 88 ? 2.223 -14.685 -1.329 1.00 89.62 88 ALA A N 1
ATOM 668 C CA . ALA A 1 88 ? 2.890 -15.667 -0.473 1.00 89.62 88 ALA A CA 1
ATOM 669 C C . ALA A 1 88 ? 3.423 -15.053 0.836 1.00 89.62 88 ALA A C 1
ATOM 671 O O . ALA A 1 88 ? 3.469 -15.731 1.858 1.00 89.62 88 ALA A O 1
ATOM 672 N N . ALA A 1 89 ? 3.761 -13.760 0.831 1.00 87.62 89 ALA A N 1
ATOM 673 C CA . ALA A 1 89 ? 4.150 -13.012 2.027 1.00 87.62 89 ALA A CA 1
ATOM 674 C C . ALA A 1 89 ? 2.957 -12.486 2.855 1.00 87.62 89 ALA A C 1
ATOM 676 O O . ALA A 1 89 ? 3.141 -11.761 3.833 1.00 87.62 89 ALA A O 1
ATOM 677 N N . GLY A 1 90 ? 1.720 -12.818 2.469 1.00 88.62 90 GLY A N 1
ATOM 678 C CA . GLY A 1 90 ? 0.506 -12.342 3.135 1.00 88.62 90 GLY A CA 1
ATOM 679 C C . GLY A 1 90 ? 0.128 -10.900 2.787 1.00 88.62 90 GLY A C 1
ATOM 680 O O . GLY A 1 90 ? -0.722 -10.311 3.459 1.00 88.62 90 GLY A O 1
ATOM 681 N N . ILE A 1 91 ? 0.733 -10.321 1.743 1.00 91.19 91 ILE A N 1
ATOM 682 C CA . ILE A 1 91 ? 0.376 -8.992 1.242 1.00 91.19 91 ILE A CA 1
ATOM 683 C C . ILE A 1 91 ? -0.843 -9.108 0.343 1.00 91.19 91 ILE A C 1
ATOM 685 O O . ILE A 1 91 ? -0.925 -9.952 -0.550 1.00 91.19 91 ILE A O 1
ATOM 689 N N . ARG A 1 92 ? -1.804 -8.210 0.551 1.00 91.88 92 ARG A N 1
ATOM 690 C CA . ARG A 1 92 ? -3.001 -8.156 -0.288 1.00 91.88 92 ARG A CA 1
ATOM 691 C C . ARG A 1 92 ? -2.687 -7.427 -1.577 1.00 91.88 92 ARG A C 1
ATOM 693 O O . ARG A 1 92 ? -2.259 -6.280 -1.541 1.00 91.88 92 ARG A O 1
ATOM 700 N N . VAL A 1 93 ? -2.946 -8.078 -2.702 1.00 92.81 93 VAL A N 1
ATOM 701 C CA . VAL A 1 93 ? -2.675 -7.529 -4.029 1.00 92.81 93 VAL A CA 1
ATOM 702 C C . VAL A 1 93 ? -3.993 -7.293 -4.748 1.00 92.81 93 VAL A C 1
ATOM 704 O O . VAL A 1 93 ? -4.834 -8.186 -4.837 1.00 92.81 93 VAL A O 1
ATOM 707 N N . THR A 1 94 ? -4.173 -6.090 -5.280 1.00 95.25 94 THR A N 1
ATOM 708 C CA . THR A 1 94 ? -5.297 -5.761 -6.161 1.00 95.25 94 THR A CA 1
ATOM 709 C C . THR A 1 94 ? -4.784 -5.057 -7.408 1.00 95.25 94 THR A C 1
ATOM 711 O O . THR A 1 94 ? -3.731 -4.433 -7.387 1.00 95.25 94 THR A O 1
ATOM 714 N N . ARG A 1 95 ? -5.515 -5.142 -8.521 1.00 95.12 95 ARG A N 1
ATOM 715 C CA . ARG A 1 95 ? -5.117 -4.415 -9.735 1.00 95.12 95 ARG A CA 1
ATOM 716 C C . ARG A 1 95 ? -5.452 -2.924 -9.665 1.00 95.12 95 ARG A C 1
ATOM 718 O O . ARG A 1 95 ? -4.766 -2.109 -10.260 1.00 95.12 95 ARG A O 1
ATOM 725 N N . ARG A 1 96 ? -6.551 -2.576 -8.993 1.00 95.12 96 ARG A N 1
ATOM 726 C CA . ARG A 1 96 ? -7.101 -1.216 -8.951 1.00 95.12 96 ARG A CA 1
ATOM 727 C C . ARG A 1 96 ? -7.294 -0.765 -7.513 1.00 95.12 96 ARG A C 1
ATOM 729 O O . ARG A 1 96 ? -7.747 -1.556 -6.683 1.00 95.12 96 ARG A O 1
ATOM 736 N N . LEU A 1 97 ? -7.087 0.526 -7.269 1.00 95.50 97 LEU A N 1
ATOM 737 C CA . LEU A 1 97 ? -7.521 1.181 -6.043 1.00 95.50 97 LEU A CA 1
ATOM 738 C C . LEU A 1 97 ? -9.049 1.076 -5.901 1.00 95.50 97 LEU A C 1
ATOM 740 O O . LEU A 1 97 ? -9.815 1.679 -6.649 1.00 95.50 97 LEU A O 1
ATOM 744 N N . THR A 1 98 ? -9.488 0.270 -4.940 1.00 94.25 98 THR A N 1
ATOM 745 C CA . THR A 1 98 ? -10.900 0.004 -4.631 1.00 94.25 98 THR A CA 1
ATOM 746 C C . THR A 1 98 ? -11.104 0.002 -3.120 1.00 94.25 98 THR A C 1
ATOM 748 O O . THR A 1 98 ? -10.145 -0.123 -2.365 1.00 94.25 98 THR A O 1
ATO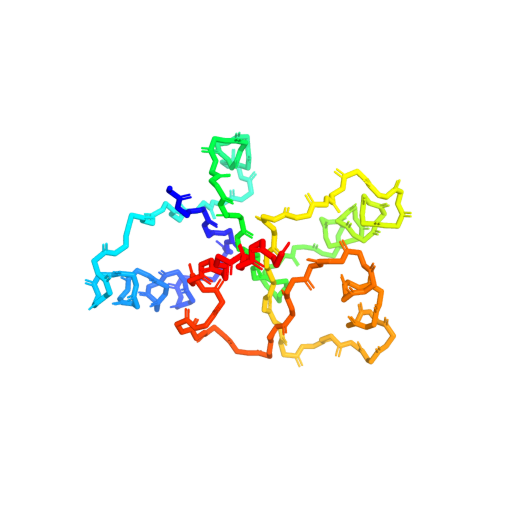M 751 N N . ALA A 1 99 ? -12.351 0.073 -2.649 1.00 92.62 99 ALA A N 1
ATOM 752 C CA . ALA A 1 99 ? -12.665 -0.045 -1.219 1.00 92.62 99 ALA A CA 1
ATOM 753 C C . ALA A 1 99 ? -12.021 -1.278 -0.560 1.00 92.62 99 ALA A C 1
ATOM 755 O O . ALA A 1 99 ? -11.521 -1.202 0.560 1.00 92.62 99 ALA A O 1
ATOM 756 N N . THR A 1 100 ? -11.960 -2.398 -1.281 1.00 90.19 100 THR A N 1
ATOM 757 C CA . THR A 1 100 ? -11.396 -3.660 -0.793 1.00 90.19 100 THR A CA 1
ATOM 758 C C . THR A 1 100 ? -9.930 -3.547 -0.376 1.00 90.19 100 THR A C 1
ATOM 760 O O . THR A 1 100 ? -9.516 -4.253 0.542 1.00 90.19 100 THR A O 1
ATOM 763 N N . VAL A 1 101 ? -9.143 -2.664 -1.006 1.00 91.88 101 VAL A N 1
ATOM 764 C CA . VAL A 1 101 ? -7.729 -2.484 -0.638 1.00 91.88 101 VAL A CA 1
ATOM 765 C C . VAL A 1 101 ? -7.568 -1.676 0.656 1.00 91.88 101 VAL A C 1
ATOM 767 O O . VAL A 1 101 ? -6.612 -1.902 1.394 1.00 91.88 101 VAL A O 1
ATOM 770 N N . LEU A 1 102 ? -8.521 -0.783 0.960 1.00 91.50 102 LEU A N 1
ATOM 771 C CA . LEU A 1 102 ? -8.497 0.090 2.141 1.00 91.50 102 LEU A CA 1
ATOM 772 C C . LEU A 1 102 ? -9.135 -0.549 3.383 1.00 91.50 102 LEU A C 1
ATOM 774 O O . LEU A 1 102 ? -8.822 -0.167 4.504 1.00 91.50 102 LEU A O 1
ATOM 778 N N . VAL A 1 103 ? -10.015 -1.535 3.224 1.00 87.50 103 VAL A N 1
ATOM 779 C CA . VAL A 1 103 ? -10.659 -2.206 4.362 1.00 87.50 103 VAL A CA 1
ATOM 780 C C . VAL A 1 103 ? -9.772 -3.343 4.850 1.00 87.50 103 VAL A C 1
ATOM 782 O O . VAL A 1 103 ? -9.443 -4.233 4.072 1.00 87.50 103 VAL A O 1
ATOM 785 N N . GLN A 1 104 ? -9.387 -3.369 6.127 1.00 72.88 104 GLN A N 1
ATOM 786 C CA . GLN A 1 104 ? -8.752 -4.551 6.718 1.00 72.88 104 GLN A CA 1
ATOM 787 C C . GLN A 1 104 ? -9.732 -5.732 6.713 1.00 72.88 104 GLN A C 1
ATOM 789 O O . GLN A 1 104 ? -10.869 -5.609 7.165 1.00 72.88 104 GLN A O 1
ATOM 794 N N . ARG A 1 105 ? -9.292 -6.910 6.253 1.00 66.69 105 ARG A N 1
ATOM 795 C CA . ARG A 1 105 ? -10.009 -8.137 6.612 1.00 66.69 105 ARG A CA 1
ATOM 796 C C . ARG A 1 105 ? -9.700 -8.406 8.077 1.00 66.69 105 ARG A C 1
ATOM 798 O O . ARG A 1 105 ? -8.554 -8.709 8.396 1.00 66.69 105 ARG A O 1
ATOM 805 N N . LYS A 1 106 ? -10.707 -8.325 8.950 1.00 54.00 106 LYS A N 1
ATOM 806 C CA . LYS A 1 106 ? -10.627 -9.039 10.225 1.00 54.00 106 LYS A CA 1
ATOM 807 C C . LYS A 1 106 ? -10.447 -10.511 9.862 1.00 54.00 106 LYS A C 1
ATOM 809 O O . LYS A 1 106 ? -11.320 -11.093 9.220 1.00 54.00 106 LYS A O 1
ATOM 814 N N . LEU A 1 107 ? -9.291 -11.080 10.195 1.00 48.00 107 LEU A N 1
ATOM 815 C CA . LEU A 1 107 ? -9.189 -12.526 10.310 1.00 48.00 107 LEU A CA 1
ATOM 816 C C . LEU A 1 107 ? -10.195 -12.897 11.396 1.00 48.00 107 LEU A C 1
ATOM 818 O O . LEU A 1 107 ? -10.037 -12.500 12.548 1.00 48.00 107 LEU A O 1
ATOM 822 N N . ILE A 1 108 ? -11.278 -13.566 11.009 1.00 37.44 108 ILE A N 1
ATOM 823 C CA . ILE A 1 108 ? -12.068 -14.317 11.974 1.00 37.44 108 ILE A CA 1
ATOM 824 C C . ILE A 1 108 ? -11.096 -15.393 12.452 1.00 37.44 108 ILE A C 1
ATOM 826 O O . ILE A 1 108 ? -10.730 -16.271 11.672 1.00 37.44 108 ILE A O 1
ATOM 830 N N . ALA A 1 109 ? -10.579 -15.239 13.671 1.00 41.12 109 ALA A N 1
ATOM 831 C CA . ALA A 1 109 ? -9.912 -16.335 14.349 1.00 41.12 109 ALA A CA 1
ATOM 832 C C . ALA A 1 109 ? -10.962 -17.447 14.476 1.00 41.12 109 ALA A C 1
ATOM 834 O O . ALA A 1 109 ? -12.012 -17.222 15.081 1.00 41.12 109 ALA A O 1
ATOM 835 N N . ALA A 1 110 ? -10.725 -18.555 13.776 1.00 41.78 110 ALA A N 1
ATOM 836 C CA . ALA A 1 110 ? -11.489 -19.786 13.925 1.00 41.78 110 ALA A CA 1
ATOM 837 C C . ALA A 1 110 ? -11.077 -20.492 15.219 1.00 41.78 110 ALA A C 1
ATOM 839 O O . ALA A 1 110 ? -9.880 -20.379 15.578 1.00 41.78 110 ALA A O 1
#

Foldseek 3Di:
DEEEEAPDPVLVVVLVVLCVVVVHDYDYDYPVCVVVRVPHLAYEYELVRDDPVVNVVVLVCLVVLVDAHRYEYEDQDDDPVNVVSCVVRVYHYDPDDDNVRRDDPDPPPD

Radius of gyration: 13.17 Å; chains: 1; bounding box: 32×33×28 Å

Sequence (110 aa):
MIAYLSHDQVNSTLARRIAQRLDLGLMVLTLKDAEQAISADLLVLDLDSLPSDTRSKLFLRVGSGELRSGVAVHSYHLTAAEARTLLAAGIRVTRRLTATVLVQRKLIAA